Protein AF-A0A3D5SMQ2-F1 (afdb_monomer)

pLDDT: mean 95.17, std 5.98, range [66.38, 98.38]

Structure (mmCIF, N/CA/C/O backbone):
data_AF-A0A3D5SMQ2-F1
#
_entry.id   AF-A0A3D5SMQ2-F1
#
loop_
_atom_site.group_PDB
_atom_site.id
_atom_site.type_symbol
_atom_site.label_atom_id
_atom_site.label_alt_id
_atom_site.label_comp_id
_atom_site.label_asym_id
_atom_site.label_entity_id
_atom_site.label_seq_id
_atom_site.pdbx_PDB_ins_code
_atom_site.Cartn_x
_atom_site.Cartn_y
_atom_site.Cartn_z
_atom_site.occupancy
_atom_site.B_iso_or_equiv
_atom_site.auth_seq_id
_atom_site.auth_comp_id
_atom_site.auth_asym_id
_atom_site.auth_atom_id
_atom_site.pdbx_PDB_model_num
ATOM 1 N N . MET A 1 1 ? -16.062 2.132 -20.568 1.00 66.3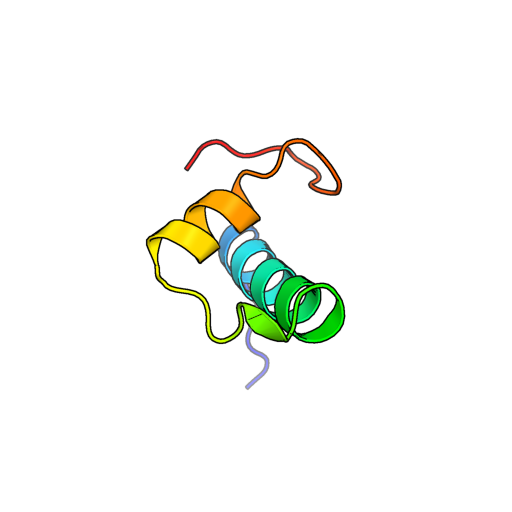8 1 MET A N 1
ATOM 2 C CA . MET A 1 1 ? -14.721 2.493 -21.078 1.00 66.38 1 MET A CA 1
ATOM 3 C C . MET A 1 1 ? -13.697 1.743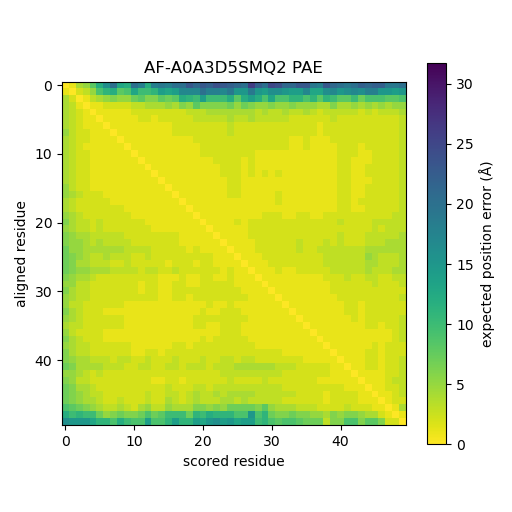 -20.246 1.00 66.38 1 MET A C 1
ATOM 5 O O . MET A 1 1 ? -13.902 1.690 -19.038 1.00 66.38 1 MET A O 1
ATOM 9 N N . PRO A 1 2 ? -12.664 1.124 -20.834 1.00 80.69 2 PRO A N 1
ATOM 10 C CA . PRO A 1 2 ? -11.577 0.562 -20.044 1.00 80.69 2 PRO A CA 1
ATOM 11 C C . PRO A 1 2 ? -10.767 1.708 -19.426 1.00 80.69 2 PRO A C 1
ATOM 13 O O . PRO A 1 2 ? -10.271 2.573 -20.145 1.00 80.69 2 PRO A O 1
ATOM 16 N N . THR A 1 3 ? -10.665 1.733 -18.100 1.00 89.69 3 THR A N 1
ATOM 17 C CA . THR A 1 3 ? -9.804 2.683 -17.389 1.00 89.69 3 THR A CA 1
ATOM 18 C C . THR A 1 3 ? -8.401 2.095 -17.333 1.00 89.69 3 THR A C 1
ATOM 20 O O . THR A 1 3 ? -8.173 1.107 -16.638 1.00 89.69 3 THR A O 1
ATOM 23 N N . ILE A 1 4 ? -7.473 2.676 -18.091 1.00 94.69 4 ILE A N 1
ATOM 24 C CA . ILE A 1 4 ? -6.053 2.330 -18.008 1.00 94.69 4 ILE A CA 1
ATOM 25 C C . ILE A 1 4 ? -5.454 3.184 -16.899 1.00 94.69 4 ILE A C 1
ATOM 27 O O . ILE A 1 4 ? -5.451 4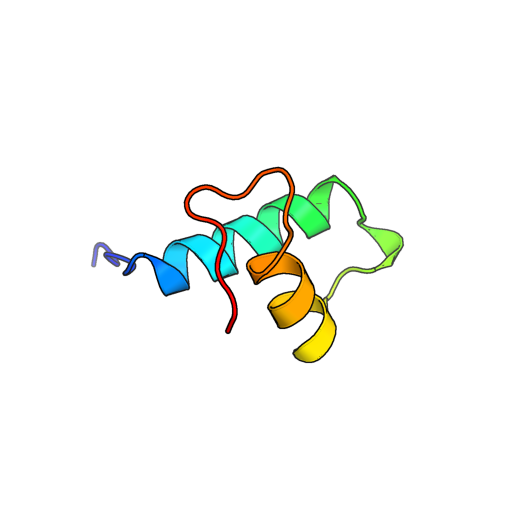.408 -17.000 1.00 94.69 4 ILE A O 1
ATOM 31 N N . LEU A 1 5 ? -4.990 2.528 -15.841 1.00 96.50 5 LEU A N 1
ATOM 32 C CA . LEU A 1 5 ? -4.342 3.181 -14.713 1.00 96.50 5 LEU A CA 1
ATOM 33 C C . LEU A 1 5 ? -2.857 3.379 -15.015 1.00 96.50 5 LEU A C 1
ATOM 35 O O . LEU A 1 5 ? -2.212 2.478 -15.556 1.00 96.50 5 LEU A O 1
ATOM 39 N N . ASN A 1 6 ? -2.310 4.530 -14.637 1.00 95.88 6 ASN A N 1
ATOM 40 C CA . ASN A 1 6 ? -0.862 4.717 -14.616 1.00 95.88 6 ASN A CA 1
ATOM 41 C C . ASN A 1 6 ? -0.227 3.968 -13.427 1.00 95.88 6 ASN A C 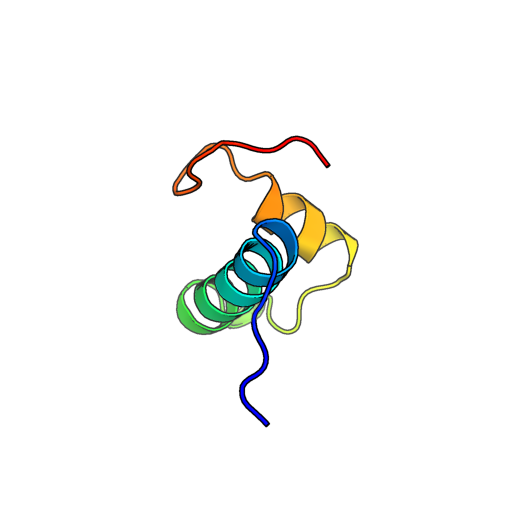1
ATOM 43 O O . ASN A 1 6 ? -0.917 3.540 -12.499 1.00 95.88 6 ASN A O 1
ATOM 47 N N . ASP A 1 7 ? 1.100 3.837 -13.426 1.00 95.88 7 ASP A N 1
ATOM 48 C CA . ASP A 1 7 ? 1.833 3.056 -12.419 1.00 95.88 7 ASP A CA 1
ATOM 49 C C . ASP A 1 7 ? 1.536 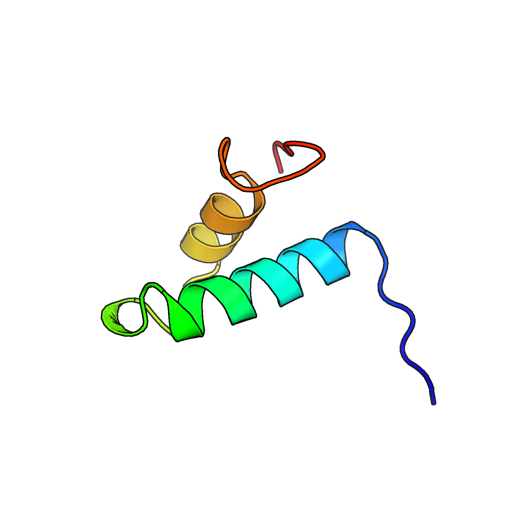3.489 -10.971 1.00 95.88 7 ASP A C 1
ATOM 51 O O . ASP A 1 7 ? 1.447 2.654 -10.064 1.00 95.88 7 ASP A O 1
ATOM 55 N N . MET A 1 8 ? 1.334 4.790 -10.743 1.00 95.50 8 MET A N 1
ATOM 56 C CA . MET A 1 8 ? 1.026 5.324 -9.417 1.00 95.50 8 MET A CA 1
ATOM 57 C C . MET A 1 8 ? -0.417 5.052 -9.000 1.00 95.50 8 MET A C 1
ATOM 59 O O . MET A 1 8 ? -0.674 4.726 -7.842 1.00 95.50 8 MET A O 1
ATOM 63 N N . GLU A 1 9 ? -1.363 5.129 -9.927 1.00 96.88 9 GLU A N 1
ATOM 64 C CA . GLU A 1 9 ? -2.760 4.778 -9.671 1.00 96.88 9 GLU A CA 1
ATOM 65 C C . GLU A 1 9 ? -2.909 3.282 -9.374 1.00 96.88 9 GLU A C 1
ATOM 67 O O . GLU A 1 9 ? -3.592 2.910 -8.417 1.00 96.88 9 GLU A O 1
ATOM 72 N N . VAL A 1 10 ? -2.203 2.422 -10.121 1.00 97.06 10 VAL A N 1
ATOM 73 C CA . VAL A 1 10 ? -2.125 0.979 -9.836 1.00 97.06 10 VAL A CA 1
ATOM 74 C C . VAL A 1 10 ? -1.565 0.742 -8.434 1.00 97.06 10 VAL A C 1
ATOM 76 O O . VAL A 1 10 ? -2.102 -0.076 -7.686 1.00 97.06 10 VAL A O 1
ATOM 79 N N . ARG A 1 11 ? -0.517 1.478 -8.039 1.00 97.38 11 ARG A N 1
ATOM 80 C CA . ARG A 1 11 ? 0.071 1.391 -6.694 1.00 97.38 11 ARG A CA 1
ATOM 81 C C . ARG A 1 11 ? -0.923 1.762 -5.598 1.00 97.38 11 ARG A C 1
ATOM 83 O O . ARG A 1 11 ? -1.005 1.052 -4.593 1.00 97.38 11 ARG A O 1
ATOM 90 N N . VAL A 1 12 ? -1.648 2.864 -5.773 1.00 97.44 12 VAL A N 1
ATOM 91 C CA . VAL A 1 12 ? -2.661 3.328 -4.818 1.00 97.44 12 VAL A CA 1
ATOM 92 C C . VAL A 1 12 ? -3.772 2.292 -4.681 1.00 97.44 12 VAL A C 1
ATOM 94 O O . VAL A 1 12 ? -4.086 1.875 -3.564 1.00 97.44 12 VAL A O 1
ATOM 97 N N . LEU A 1 13 ? -4.312 1.814 -5.804 1.00 97.44 13 LEU A N 1
ATOM 98 C CA . LEU A 1 13 ? -5.369 0.807 -5.806 1.00 97.44 13 LEU A CA 1
ATOM 99 C C . LEU A 1 13 ? -4.903 -0.504 -5.160 1.00 97.44 13 LEU A C 1
ATOM 101 O O . LEU A 1 13 ? -5.579 -1.031 -4.280 1.00 97.44 13 LEU A O 1
ATOM 105 N N . GLY A 1 14 ? -3.724 -0.999 -5.542 1.00 97.31 14 GLY A N 1
ATOM 106 C CA . GLY A 1 14 ? -3.140 -2.207 -4.963 1.00 97.31 14 GLY A CA 1
ATOM 107 C C . GLY A 1 14 ? -2.899 -2.082 -3.457 1.00 97.31 14 GLY A C 1
ATOM 108 O O . GLY A 1 14 ? -3.168 -3.025 -2.718 1.00 97.31 14 GLY A O 1
ATOM 109 N N . SER A 1 15 ? -2.474 -0.905 -2.983 1.00 97.75 15 SER A N 1
ATOM 110 C CA . SER A 1 15 ? -2.282 -0.648 -1.549 1.00 97.75 15 SER A CA 1
ATOM 111 C C . SER A 1 15 ? -3.612 -0.657 -0.787 1.00 97.75 15 SER A C 1
ATOM 113 O O . SER A 1 15 ? -3.676 -1.200 0.312 1.00 97.75 15 SER A O 1
ATOM 115 N N . LEU A 1 16 ? -4.692 -0.120 -1.367 1.00 98.25 16 LEU A N 1
ATOM 116 C CA . LEU A 1 16 ? -6.030 -0.193 -0.769 1.00 98.25 16 LEU A CA 1
ATOM 117 C C . LEU A 1 16 ? -6.544 -1.637 -0.692 1.00 98.25 16 LEU A C 1
ATOM 119 O O . LEU A 1 16 ? -7.021 -2.049 0.364 1.00 98.25 16 LEU A O 1
ATOM 123 N N . VAL A 1 17 ? -6.407 -2.409 -1.775 1.00 98.06 17 VAL A N 1
ATOM 124 C CA . VAL A 1 17 ? -6.831 -3.821 -1.833 1.00 98.06 17 VAL A CA 1
ATOM 125 C C . VAL A 1 17 ? -6.056 -4.670 -0.823 1.00 98.06 17 VAL A C 1
ATOM 127 O O . VAL A 1 17 ? -6.652 -5.422 -0.056 1.00 98.06 17 VAL A O 1
ATOM 130 N N . GLU A 1 18 ? -4.731 -4.520 -0.772 1.00 98.38 18 GLU A N 1
ATOM 131 C CA . GLU A 1 18 ? -3.874 -5.239 0.174 1.00 98.38 18 GLU A CA 1
ATOM 132 C C . GLU A 1 18 ? -4.289 -4.959 1.624 1.00 98.38 18 GLU A C 1
ATOM 134 O O . GLU A 1 18 ? -4.454 -5.894 2.410 1.00 98.38 18 GLU A O 1
ATOM 139 N N . LYS A 1 19 ? -4.474 -3.685 1.993 1.00 98.19 19 LYS A N 1
ATOM 140 C CA . LYS A 1 19 ? -4.773 -3.302 3.381 1.00 98.19 19 LYS A CA 1
ATOM 141 C C . LYS A 1 19 ? -6.208 -3.597 3.798 1.00 98.19 19 LYS A C 1
ATOM 143 O O . LYS A 1 19 ? -6.428 -3.862 4.973 1.00 98.19 19 LYS A O 1
ATOM 148 N N . GLN A 1 20 ? -7.156 -3.645 2.864 1.00 98.31 20 GLN A N 1
ATOM 149 C CA . GLN A 1 20 ? -8.507 -4.124 3.160 1.00 98.31 20 GLN A CA 1
ATOM 150 C C . GLN A 1 20 ? -8.502 -5.593 3.617 1.00 98.31 20 GLN A C 1
ATOM 152 O O . GLN A 1 20 ? -9.274 -5.957 4.498 1.00 98.31 20 GLN A O 1
ATOM 157 N N . VAL A 1 21 ? -7.640 -6.433 3.031 1.00 98.12 21 VAL A N 1
ATOM 158 C CA . VAL A 1 21 ? -7.586 -7.874 3.338 1.00 98.12 21 VAL A CA 1
ATOM 159 C C . VAL A 1 21 ? -6.638 -8.184 4.495 1.00 98.12 21 VAL A C 1
ATOM 161 O O . VAL A 1 21 ? -6.961 -8.993 5.358 1.00 98.12 21 VAL A O 1
ATOM 164 N N . THR A 1 22 ? -5.454 -7.572 4.507 1.00 97.75 22 THR A N 1
ATOM 165 C CA . THR A 1 22 ? -4.382 -7.926 5.457 1.00 97.75 22 THR A CA 1
ATOM 166 C C . THR A 1 22 ? -4.459 -7.171 6.779 1.00 97.75 22 THR A C 1
ATOM 168 O O . THR A 1 22 ? -3.936 -7.666 7.772 1.00 97.75 22 THR A O 1
ATOM 171 N N . THR A 1 23 ? -5.092 -5.993 6.794 1.00 96.81 23 THR A N 1
ATOM 172 C CA . THR A 1 23 ? -5.215 -5.118 7.973 1.00 96.81 23 THR A CA 1
ATOM 173 C C . THR A 1 23 ? -6.605 -4.454 8.040 1.00 96.81 23 THR A C 1
ATOM 175 O O . THR A 1 23 ? -6.702 -3.218 8.003 1.00 96.81 23 THR A O 1
ATOM 178 N N . PRO A 1 24 ? -7.701 -5.239 8.057 1.00 97.06 24 PRO A N 1
ATOM 179 C CA . PRO A 1 24 ? -9.072 -4.724 7.981 1.00 97.06 24 PRO A CA 1
A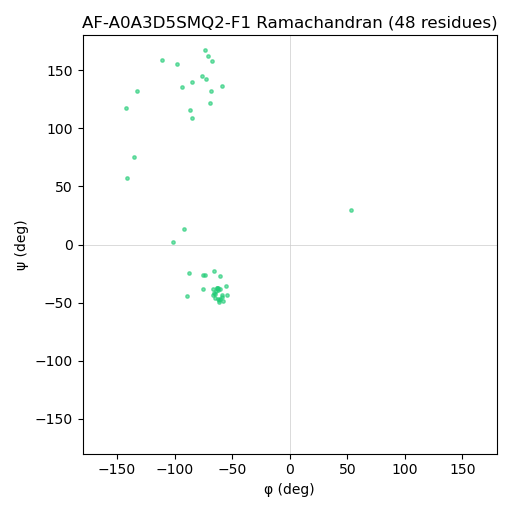TOM 180 C C . PRO A 1 24 ? -9.443 -3.775 9.130 1.00 97.06 24 PRO A C 1
ATOM 182 O O . PRO A 1 24 ? -10.279 -2.896 8.952 1.00 97.06 24 PRO A O 1
ATOM 185 N N . GLU A 1 25 ? -8.807 -3.909 10.292 1.00 97.69 25 GLU A N 1
ATOM 186 C CA . GLU A 1 25 ? -9.001 -3.067 11.473 1.00 97.69 25 GLU A CA 1
ATOM 187 C C . GLU A 1 25 ? -8.555 -1.610 11.275 1.00 97.69 25 GLU A C 1
ATOM 189 O O . GLU A 1 25 ? -9.045 -0.717 11.964 1.00 97.69 25 GLU A O 1
ATOM 194 N N . TYR A 1 26 ? -7.651 -1.363 10.322 1.00 94.25 26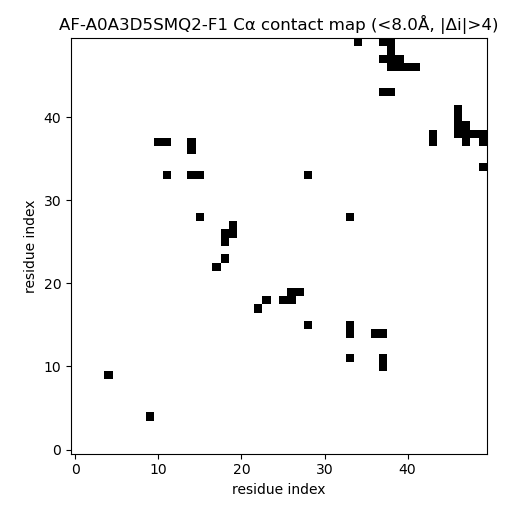 TYR A N 1
ATOM 195 C CA . TYR A 1 26 ? -7.168 -0.025 9.970 1.00 94.25 26 TYR A CA 1
ATOM 196 C C . TYR A 1 26 ? -7.818 0.525 8.694 1.00 94.25 26 TYR A C 1
ATOM 198 O O . TYR A 1 26 ? -7.466 1.617 8.247 1.00 94.25 26 TYR A O 1
ATOM 206 N N . TYR A 1 27 ? -8.750 -0.218 8.091 1.00 95.19 27 TYR A N 1
ATOM 207 C CA . TYR A 1 27 ? -9.481 0.211 6.905 1.00 95.19 27 TYR A CA 1
ATOM 208 C C . TYR A 1 27 ? -10.817 0.877 7.303 1.00 95.19 27 TYR A C 1
ATOM 210 O O . TYR A 1 27 ? -11.538 0.326 8.134 1.00 95.19 27 TYR A O 1
ATOM 218 N N . PRO A 1 28 ? -11.213 2.020 6.703 1.00 96.94 28 PRO A N 1
ATOM 219 C CA . PRO A 1 28 ? -10.559 2.730 5.602 1.00 96.94 28 PRO A CA 1
ATOM 220 C C . PRO A 1 28 ? -9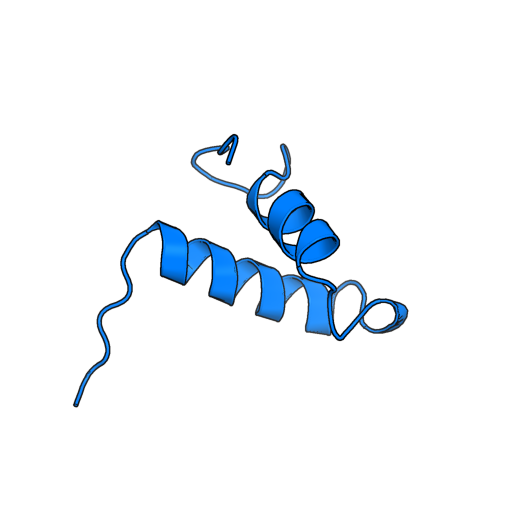.314 3.520 6.028 1.00 96.94 28 PRO A C 1
ATOM 222 O O . PRO A 1 28 ? -9.257 4.106 7.107 1.00 96.94 28 PRO A O 1
ATOM 225 N N . LEU A 1 29 ? -8.323 3.571 5.131 1.00 97.94 29 LEU A N 1
ATOM 226 C CA . LEU A 1 29 ? -7.073 4.294 5.364 1.00 97.94 29 LEU A CA 1
ATOM 227 C C . LEU A 1 29 ? -7.275 5.813 5.302 1.00 97.94 29 LEU A C 1
ATOM 229 O O . LEU A 1 29 ? -7.970 6.334 4.429 1.00 97.94 29 LEU A O 1
ATOM 233 N N . THR A 1 30 ? -6.571 6.537 6.172 1.00 98.19 30 THR A N 1
ATOM 234 C CA . THR A 1 30 ? -6.354 7.978 5.995 1.00 98.19 30 THR A CA 1
ATOM 235 C C . THR A 1 30 ? -5.394 8.232 4.831 1.00 98.19 30 THR A C 1
ATOM 237 O O . THR A 1 30 ? -4.630 7.345 4.442 1.00 98.19 30 THR A O 1
ATOM 240 N N . LEU A 1 31 ? -5.365 9.463 4.307 1.00 97.62 31 LEU A N 1
ATOM 241 C CA . LEU A 1 31 ? -4.436 9.832 3.232 1.00 97.62 31 LEU A CA 1
ATOM 242 C C . LEU A 1 31 ? -2.974 9.535 3.606 1.00 97.62 31 LEU A C 1
ATOM 244 O O . LEU A 1 31 ? -2.246 8.948 2.815 1.00 97.62 31 LEU A O 1
ATOM 248 N N . ASN A 1 32 ? -2.562 9.866 4.833 1.00 97.38 32 ASN A N 1
ATOM 249 C CA . ASN A 1 32 ? -1.202 9.599 5.299 1.00 97.38 32 ASN A CA 1
ATOM 250 C C . ASN A 1 32 ? -0.904 8.093 5.390 1.00 97.38 32 ASN A C 1
ATOM 252 O O . ASN A 1 32 ? 0.156 7.642 4.962 1.00 97.38 32 ASN A O 1
ATOM 256 N N . ALA A 1 33 ? -1.846 7.297 5.908 1.00 97.94 33 ALA A N 1
ATOM 257 C CA . ALA A 1 33 ? -1.678 5.847 5.988 1.00 97.94 33 ALA A CA 1
ATOM 258 C C . ALA A 1 33 ? -1.568 5.208 4.593 1.00 97.94 33 ALA A C 1
ATOM 260 O O . ALA A 1 33 ? -0.758 4.304 4.392 1.00 97.94 33 ALA A O 1
ATOM 261 N N . LEU A 1 34 ? -2.323 5.715 3.614 1.00 97.75 34 LEU A N 1
ATOM 262 C CA . LEU A 1 34 ? -2.220 5.293 2.220 1.00 97.75 34 LEU A CA 1
ATOM 263 C C . LEU A 1 34 ? -0.875 5.689 1.594 1.00 97.75 34 LEU A C 1
ATOM 265 O O . LEU A 1 34 ? -0.246 4.849 0.956 1.00 97.75 34 LEU A O 1
ATOM 269 N N . THR A 1 35 ? -0.381 6.910 1.819 1.00 97.56 35 THR A N 1
ATOM 270 C CA . THR A 1 35 ? 0.955 7.325 1.352 1.00 97.56 35 THR A CA 1
ATOM 271 C C . THR A 1 35 ? 2.049 6.420 1.921 1.00 97.56 35 THR A C 1
ATOM 273 O O . THR A 1 35 ? 2.901 5.927 1.178 1.00 97.56 35 THR A O 1
ATOM 276 N N . LEU A 1 36 ? 1.987 6.114 3.222 1.00 97.25 36 LEU A N 1
ATOM 277 C CA . LEU A 1 36 ? 2.908 5.170 3.859 1.00 97.25 36 LEU A CA 1
ATOM 278 C C . LEU A 1 36 ? 2.787 3.760 3.267 1.00 97.25 36 LEU A C 1
ATOM 280 O O . LEU A 1 36 ? 3.808 3.109 3.056 1.00 97.25 36 LEU A O 1
ATOM 284 N N . ALA A 1 37 ? 1.570 3.297 2.957 1.00 97.38 37 ALA A N 1
ATOM 285 C CA . ALA A 1 37 ? 1.337 2.013 2.298 1.00 97.38 37 ALA A CA 1
ATOM 286 C C . ALA A 1 37 ? 1.927 1.973 0.874 1.00 97.38 37 ALA A C 1
ATOM 288 O O . ALA A 1 37 ? 2.522 0.969 0.480 1.00 97.38 37 ALA A O 1
ATOM 289 N N . CYS A 1 38 ? 1.817 3.055 0.102 1.00 97.81 38 CYS A N 1
ATOM 290 C CA . CYS A 1 38 ? 2.411 3.153 -1.233 1.00 97.81 38 CYS A CA 1
ATOM 291 C C . CYS A 1 38 ? 3.947 3.077 -1.190 1.00 97.81 38 CYS A C 1
ATOM 293 O O . CYS A 1 38 ? 4.540 2.426 -2.055 1.00 97.81 38 CYS A O 1
ATOM 295 N N . ASN A 1 39 ? 4.556 3.682 -0.162 1.00 97.88 39 ASN A N 1
ATOM 296 C CA . ASN A 1 39 ? 6.004 3.794 0.053 1.00 97.88 39 ASN A CA 1
ATOM 297 C C . ASN A 1 39 ? 6.612 2.656 0.905 1.00 97.88 39 ASN A C 1
ATOM 299 O O . ASN A 1 39 ? 7.750 2.765 1.369 1.00 97.88 39 ASN A O 1
ATOM 303 N N . GLN A 1 40 ? 5.882 1.558 1.149 1.00 97.50 40 GLN A N 1
ATOM 304 C CA . GLN A 1 40 ? 6.417 0.424 1.911 1.00 97.50 40 GLN A CA 1
ATOM 305 C C . GLN A 1 40 ? 7.677 -0.155 1.249 1.00 97.50 40 GLN A C 1
ATOM 307 O O . GLN A 1 40 ? 7.740 -0.341 0.037 1.00 97.50 40 GLN A O 1
ATOM 312 N N . LYS A 1 41 ? 8.701 -0.457 2.060 1.00 96.75 41 LYS A N 1
ATOM 313 C CA . LYS A 1 41 ? 9.960 -1.057 1.576 1.00 96.75 41 LYS A CA 1
ATOM 314 C C . LYS A 1 41 ? 9.807 -2.531 1.198 1.00 96.75 41 LYS A C 1
ATOM 316 O O . LYS A 1 41 ? 10.586 -3.043 0.403 1.00 96.75 41 LYS A O 1
ATOM 321 N N . ASN A 1 42 ? 8.841 -3.217 1.801 1.00 95.75 42 ASN A N 1
ATOM 322 C CA . ASN A 1 42 ? 8.492 -4.595 1.486 1.00 95.75 42 ASN A CA 1
ATOM 323 C C . ASN A 1 42 ? 7.285 -4.626 0.541 1.00 95.75 42 ASN A C 1
ATOM 325 O O . ASN A 1 42 ? 6.496 -3.689 0.497 1.00 95.75 42 ASN A O 1
ATOM 329 N N . ASN A 1 43 ? 7.155 -5.708 -0.228 1.00 96.62 43 ASN A N 1
ATOM 330 C CA . ASN A 1 43 ? 6.007 -5.963 -1.108 1.00 96.62 43 ASN A CA 1
ATOM 331 C C . ASN A 1 43 ? 5.684 -4.813 -2.086 1.00 96.62 43 ASN A C 1
ATOM 333 O O . ASN A 1 43 ? 4.530 -4.616 -2.469 1.00 96.62 43 ASN A O 1
ATOM 337 N N . ARG A 1 44 ? 6.697 -4.043 -2.498 1.00 97.50 44 ARG A N 1
ATOM 338 C CA . ARG A 1 44 ? 6.602 -2.993 -3.516 1.00 97.50 44 ARG A CA 1
ATOM 339 C C . ARG A 1 44 ? 7.746 -3.152 -4.506 1.00 97.50 44 ARG A C 1
ATOM 341 O O . ARG A 1 44 ? 8.899 -3.295 -4.111 1.00 97.50 44 ARG A O 1
ATOM 348 N N . ASN A 1 45 ? 7.419 -3.111 -5.793 1.00 95.31 45 ASN A N 1
ATOM 349 C CA . ASN A 1 45 ? 8.396 -3.088 -6.872 1.00 95.31 45 ASN A CA 1
ATOM 350 C C . ASN A 1 45 ? 7.889 -2.157 -7.992 1.00 95.31 45 ASN A C 1
ATOM 352 O O . ASN A 1 45 ? 6.816 -2.428 -8.531 1.00 95.31 45 ASN A O 1
ATOM 356 N N . PRO A 1 46 ? 8.585 -1.053 -8.313 1.00 95.62 46 PRO A N 1
ATOM 357 C CA . PRO A 1 46 ? 9.729 -0.506 -7.582 1.00 95.62 46 PRO A CA 1
ATOM 358 C C . PRO A 1 46 ? 9.317 0.039 -6.205 1.00 95.62 46 PRO A C 1
ATOM 360 O O . PRO A 1 46 ? 8.154 0.391 -5.981 1.00 95.62 46 PRO A O 1
ATOM 363 N N . VAL A 1 47 ? 10.272 0.136 -5.281 1.00 94.56 47 VAL A N 1
ATOM 364 C CA . VAL A 1 47 ? 10.071 0.903 -4.042 1.00 94.56 47 VAL A CA 1
ATOM 365 C C . VAL A 1 47 ? 9.981 2.386 -4.408 1.00 94.56 47 VAL A C 1
ATOM 367 O O . VAL A 1 47 ? 10.804 2.885 -5.172 1.00 94.56 47 VAL A O 1
ATOM 370 N N . THR A 1 48 ? 8.971 3.081 -3.886 1.00 92.75 48 THR A N 1
ATOM 371 C CA . THR A 1 48 ? 8.732 4.511 -4.136 1.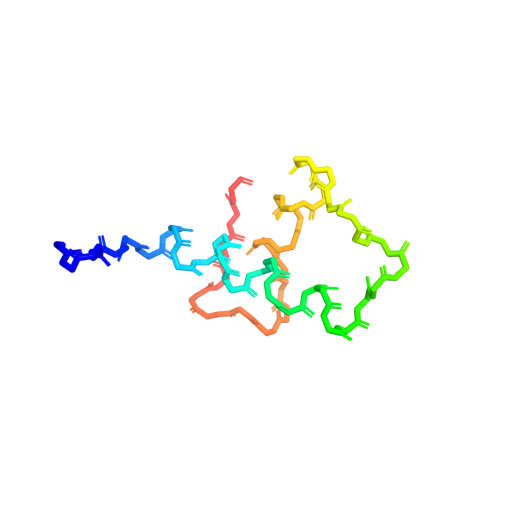00 92.75 48 THR A CA 1
ATOM 372 C C . THR A 1 48 ? 8.981 5.333 -2.875 1.00 92.75 48 THR A C 1
ATOM 374 O O . THR A 1 48 ? 8.928 4.809 -1.762 1.00 92.75 48 THR A O 1
ATOM 377 N N . ALA A 1 49 ? 9.227 6.628 -3.059 1.00 84.88 49 ALA A N 1
ATOM 378 C CA . ALA A 1 49 ? 9.279 7.625 -1.998 1.00 84.88 49 ALA A CA 1
ATOM 379 C C . ALA A 1 49 ? 8.491 8.859 -2.461 1.00 84.88 49 ALA A C 1
ATOM 381 O O . ALA A 1 49 ? 9.075 9.833 -2.929 1.00 84.88 49 ALA A O 1
ATOM 382 N N . LEU A 1 50 ? 7.160 8.736 -2.430 1.00 75.00 50 LEU A N 1
ATOM 383 C CA . LEU A 1 50 ? 6.227 9.856 -2.591 1.00 75.00 50 LEU A CA 1
ATOM 384 C C . LEU A 1 50 ? 6.287 10.813 -1.403 1.00 75.00 50 LEU A C 1
ATOM 386 O O . LEU A 1 50 ? 6.396 10.283 -0.271 1.00 75.00 50 LEU A O 1
#

Foldseek 3Di:
DDDDDDPQRCLLVVLCVCCCPPPVVCPPPDPVRSLCSSQDPPPDVPRDDD

Mean predicted aligned error: 2.96 Å

Sequence (50 aa):
MPTILNDMEVRVLGSLVEKQVTTPEYYPLTLNALTLACNQKNNRNPVTAL

Nearest PDB structures (foldseek):
  5u8j-assembly3_C  TM=9.970E-01  e=2.780E-05  Enterobacter cloacae
  3bz6-assembly1_A  TM=9.835E-01  e=6.640E-05  Pseudomonas syringae pv. tomato str. DC3000

Radius of gyration: 11.16 Å; Cα contacts (8 Å, |Δi|>4): 29; chains: 1; bounding box: 25×18×33 Å

Secondary structure (DSSP, 8-state):
------HHHHHHHHHHHHHHHH-GGGPSPPHHHHHHHHT-SSS-SS----

Solvent-accessible surface area (backbone atoms only — not comparable to full-atom values): 3158 Å² total; per-residue (Å²): 132,89,82,82,69,53,76,65,53,47,42,50,52,50,39,51,57,50,36,51,72,78,40,48,90,61,49,82,66,52,72,68,57,46,53,52,51,52,35,29,84,63,102,42,85,77,66,47,85,128